Protein AF-A0A955PUC3-F1 (afdb_monomer_lite)

Radius of gyration: 19.19 Å; chains: 1; bounding box: 49×30×54 Å

Sequence (139 aa):
MLFLSLVAVPLMRQDSDPLTAQRGFISLARRFRTLVWSALFTLVVTGSVLLANVINFRSPLSSWPPIVFTKLILVFLLAVVSFSHDRIMAQKVRTLKSKAPSELSAGEKLLLRLSPLLGRLTLLLGLGVLLSAVIMVRS

Foldseek 3Di:
DCCLVVPLVVVLVPDPDVVVSVVVSVVVVVVVLVVVVVVLVCCVVVLVVVCVVQDDPVDDPVPHDVLNVQLVVLSVVLVVLSCCLVPVLVVLVVVVVPDDPVPADPVSVVSVVCSVVSVVVSVVSVVVNVVSVVVVVVD

pLDDT: mean 79.15, std 9.27, range [60.66, 93.88]

Secondary structure (DSSP, 8-state):
-HHIIIIIHHHHTS-S-HHHHHHHHHHHHHHHHHHHHHHHHHHHHHHHHHHHHH--TTS-GGGS-HHHHHHHHHHHHHHHHHHHIIIIIHHHHHHHTTS-GGG--HHHHHHHHHHHHHHHHHHHHHHHHHHHHHHHHH-

Structure (mmCIF, N/CA/C/O backbone):
data_AF-A0A955PUC3-F1
#
_entry.id   AF-A0A955PUC3-F1
#
loop_
_atom_site.group_PDB
_atom_site.id
_atom_site.type_symbol
_atom_site.label_atom_id
_atom_site.label_alt_id
_atom_site.label_comp_id
_atom_site.label_asym_id
_atom_site.label_entity_id
_atom_site.label_seq_id
_atom_site.pdbx_PDB_ins_code
_atom_site.Cartn_x
_atom_site.Cartn_y
_atom_site.Cartn_z
_atom_site.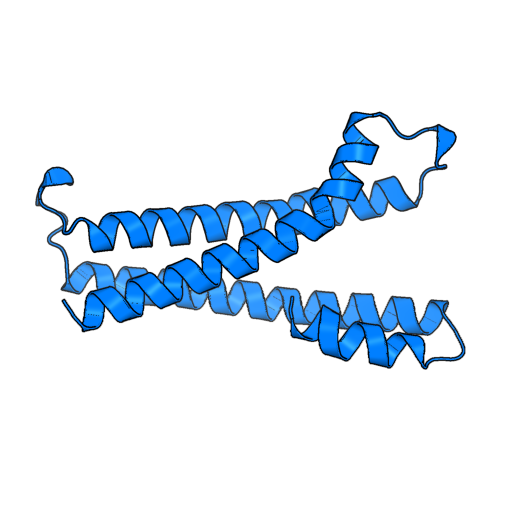occupancy
_atom_site.B_iso_or_equiv
_atom_site.auth_seq_id
_atom_site.auth_comp_id
_atom_site.auth_asym_id
_atom_site.auth_atom_id
_atom_site.pdbx_PDB_model_num
ATOM 1 N N . MET A 1 1 ? -8.468 -4.171 4.095 1.00 64.56 1 MET A N 1
ATOM 2 C CA . MET A 1 1 ? -9.354 -3.064 4.530 1.00 64.56 1 MET A CA 1
ATOM 3 C C . MET A 1 1 ? -10.804 -3.281 4.105 1.00 64.56 1 MET A C 1
ATOM 5 O O . MET A 1 1 ? -11.652 -3.297 4.986 1.00 64.56 1 MET A O 1
ATOM 9 N N . LEU A 1 2 ? -11.102 -3.534 2.820 1.00 67.88 2 LEU A N 1
ATOM 10 C CA . LEU A 1 2 ? -12.483 -3.779 2.358 1.00 67.88 2 LEU A CA 1
ATOM 11 C C . LEU A 1 2 ? -13.157 -4.969 3.047 1.00 67.88 2 LEU A C 1
ATOM 13 O O . LEU A 1 2 ? -14.234 -4.805 3.593 1.00 67.88 2 LEU A O 1
ATOM 17 N N . PHE A 1 3 ? -12.496 -6.127 3.113 1.00 72.88 3 PHE A N 1
ATOM 18 C CA . PHE A 1 3 ? -13.056 -7.312 3.771 1.00 72.88 3 PHE A CA 1
ATOM 19 C C . PHE A 1 3 ? -13.389 -7.075 5.255 1.00 72.88 3 PHE A C 1
ATOM 21 O O . PHE A 1 3 ? -14.494 -7.359 5.705 1.00 72.88 3 PHE A O 1
ATOM 28 N N . LEU A 1 4 ? -12.464 -6.478 6.016 1.00 69.50 4 LEU A N 1
ATOM 29 C CA . LEU A 1 4 ? -12.709 -6.158 7.426 1.00 69.50 4 LEU A CA 1
ATOM 30 C C . LEU A 1 4 ? -13.870 -5.164 7.593 1.00 69.50 4 LEU A C 1
ATOM 32 O O . LEU A 1 4 ? -14.676 -5.324 8.499 1.00 69.50 4 LEU A O 1
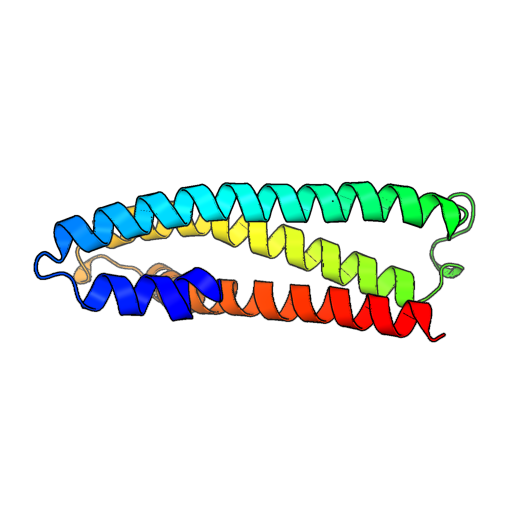ATOM 36 N N . SER A 1 5 ? -13.984 -4.164 6.715 1.00 69.38 5 SER A N 1
ATOM 37 C CA . SER A 1 5 ? -15.031 -3.140 6.813 1.00 69.38 5 SER A CA 1
ATOM 38 C C . SER A 1 5 ? -16.402 -3.603 6.315 1.00 69.38 5 SER A C 1
ATOM 40 O O . SER A 1 5 ? -17.406 -3.213 6.898 1.00 69.38 5 SER A O 1
ATOM 42 N N . LEU A 1 6 ? -16.452 -4.369 5.223 1.00 72.31 6 LEU A N 1
ATOM 43 C CA . LEU A 1 6 ? -17.690 -4.759 4.538 1.00 72.31 6 LEU A CA 1
ATOM 44 C C . LEU A 1 6 ? -18.226 -6.112 5.002 1.00 72.31 6 LEU A C 1
ATOM 46 O O . LEU A 1 6 ? -19.414 -6.357 4.865 1.00 72.31 6 LEU A O 1
ATOM 50 N N . VAL A 1 7 ? -17.366 -6.985 5.531 1.00 73.31 7 VAL A N 1
ATOM 51 C CA . VAL A 1 7 ? -17.750 -8.345 5.933 1.00 73.31 7 VAL A CA 1
ATOM 52 C C . VAL A 1 7 ? -17.566 -8.532 7.431 1.00 73.31 7 VAL A C 1
ATOM 54 O O . VAL A 1 7 ? -18.518 -8.884 8.118 1.00 73.31 7 VAL A O 1
ATOM 57 N N . ALA A 1 8 ? -16.380 -8.236 7.974 1.00 70.00 8 ALA A N 1
ATOM 58 C CA . ALA A 1 8 ? -16.125 -8.505 9.390 1.00 70.00 8 ALA A CA 1
ATOM 59 C C . ALA A 1 8 ? -16.920 -7.580 10.328 1.00 70.00 8 ALA A C 1
ATOM 61 O O . ALA A 1 8 ? -17.490 -8.055 11.300 1.00 70.00 8 ALA A O 1
ATOM 62 N N . VAL A 1 9 ? -17.003 -6.274 10.049 1.00 72.06 9 VAL A N 1
ATOM 63 C CA . VAL A 1 9 ? -17.762 -5.342 10.908 1.00 72.06 9 VAL A CA 1
ATOM 64 C C . VAL A 1 9 ? -19.265 -5.673 10.960 1.00 72.06 9 VAL A C 1
ATOM 66 O O . VAL A 1 9 ? -19.794 -5.720 12.070 1.00 72.06 9 VAL A O 1
ATOM 69 N N 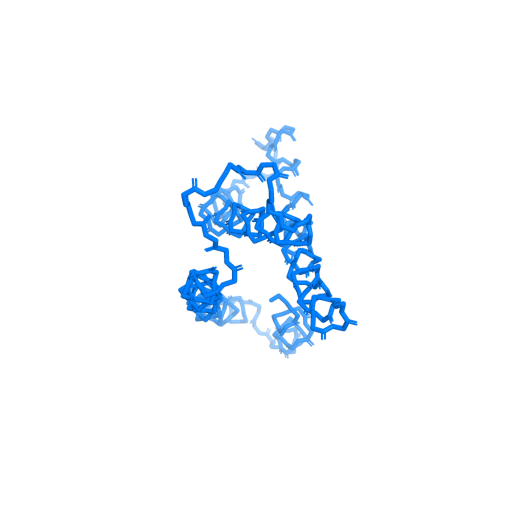. PRO A 1 10 ? -19.972 -5.920 9.836 1.00 74.31 10 PRO A N 1
ATOM 70 C CA . PRO A 1 10 ? -21.384 -6.304 9.886 1.00 74.31 10 PRO A CA 1
ATOM 71 C C . PRO A 1 10 ? -21.615 -7.652 10.566 1.00 74.31 10 PRO A C 1
ATOM 73 O O . PRO A 1 10 ? -22.510 -7.751 11.399 1.00 74.31 10 PRO A O 1
ATOM 76 N N . LEU A 1 11 ? -20.782 -8.654 10.267 1.00 73.62 11 LEU A N 1
ATOM 77 C CA . LEU A 1 11 ? -20.889 -9.990 10.858 1.00 73.62 11 LEU A CA 1
ATOM 78 C C . LEU A 1 11 ? -20.747 -9.939 12.385 1.00 73.62 11 LEU A C 1
ATOM 80 O O . LEU A 1 11 ? -21.487 -10.590 13.106 1.00 73.62 11 LEU A O 1
ATOM 84 N N . MET A 1 12 ? -19.840 -9.103 12.892 1.00 69.94 12 MET A N 1
ATOM 85 C CA . MET A 1 12 ? -19.585 -8.989 14.331 1.00 69.94 12 MET A CA 1
ATOM 86 C C . MET A 1 12 ? -20.552 -8.058 15.066 1.00 69.94 12 MET A C 1
ATOM 88 O O . MET A 1 12 ? -20.582 -8.057 16.290 1.00 69.94 12 MET A O 1
ATOM 92 N N . ARG A 1 13 ? -21.362 -7.280 14.340 1.00 71.06 13 ARG A N 1
ATOM 93 C CA . ARG A 1 13 ? -22.492 -6.536 14.919 1.00 71.06 13 ARG A CA 1
ATOM 94 C C . ARG A 1 13 ? -23.705 -7.422 15.209 1.00 71.06 13 ARG A C 1
ATOM 96 O O . ARG A 1 13 ? -24.602 -6.963 15.903 1.00 71.06 13 ARG A O 1
ATOM 103 N N . GLN A 1 14 ? -23.744 -8.637 14.662 1.00 74.50 14 GLN A N 1
ATOM 104 C CA . GLN A 1 14 ? -24.830 -9.597 14.882 1.00 74.50 14 GLN A CA 1
ATOM 105 C C . GLN A 1 14 ? -24.630 -10.442 16.150 1.00 74.50 14 GLN A C 1
ATOM 107 O O . GLN A 1 14 ? -25.562 -11.117 16.572 1.00 74.50 14 GLN A O 1
ATOM 112 N N . ASP A 1 15 ? -23.441 -10.397 16.758 1.00 74.31 15 ASP A N 1
ATOM 113 C CA . ASP A 1 15 ? -23.131 -11.134 17.983 1.00 74.31 15 ASP A CA 1
ATOM 114 C C . ASP A 1 15 ? -23.743 -10.456 19.218 1.00 74.31 15 ASP A C 1
ATOM 116 O O . ASP A 1 15 ? -23.602 -9.247 19.419 1.00 74.31 15 ASP A O 1
ATOM 120 N N . SER A 1 16 ? -24.378 -11.254 20.079 1.00 69.12 16 SER A N 1
ATOM 121 C CA . SER A 1 16 ? -25.051 -10.781 21.298 1.00 69.12 16 SER A CA 1
ATOM 122 C C . SER A 1 16 ? -24.079 -10.324 22.394 1.00 69.12 16 SER A C 1
ATOM 124 O O . SER A 1 16 ? -24.467 -9.557 23.273 1.00 69.12 16 SER A O 1
ATOM 126 N N . ASP A 1 17 ? -22.819 -10.780 22.348 1.00 79.50 17 ASP A N 1
ATOM 127 C CA . ASP A 1 17 ? -21.758 -10.381 23.278 1.00 79.50 17 ASP A CA 1
ATOM 128 C C . ASP A 1 17 ? -20.684 -9.514 22.578 1.00 79.50 17 ASP A C 1
ATOM 130 O O . ASP A 1 17 ? -19.839 -10.029 21.828 1.00 79.50 17 ASP A O 1
ATOM 134 N N . PRO A 1 18 ? -20.645 -8.198 22.860 1.00 73.06 18 PRO A N 1
ATOM 135 C CA . PRO A 1 18 ? -19.713 -7.272 22.225 1.00 73.06 18 PRO A CA 1
ATOM 136 C C . PRO A 1 18 ? -18.239 -7.546 22.569 1.00 73.06 18 PRO A C 1
ATOM 138 O O . PRO A 1 18 ? -17.354 -7.191 21.783 1.00 73.06 18 PRO A O 1
ATOM 141 N N . LEU A 1 19 ? -17.938 -8.184 23.708 1.00 74.75 19 LEU A N 1
ATOM 142 C CA . LEU A 1 19 ? -16.558 -8.496 24.097 1.00 74.75 19 LEU A CA 1
ATOM 143 C C . LEU A 1 19 ? -15.995 -9.668 23.287 1.00 74.75 19 LEU A C 1
ATOM 145 O O . LEU A 1 19 ? -14.834 -9.637 22.860 1.00 74.75 19 LEU A O 1
ATOM 149 N N . THR A 1 20 ? -16.817 -10.684 23.035 1.00 76.50 20 THR A N 1
ATOM 150 C CA . THR A 1 20 ? -16.443 -11.842 22.215 1.00 76.50 20 THR A CA 1
ATOM 151 C C . THR A 1 20 ? -16.278 -11.443 20.747 1.00 76.50 20 THR A C 1
ATOM 153 O O . THR A 1 20 ? -15.241 -11.744 20.139 1.00 76.50 20 THR A O 1
ATOM 156 N N . ALA A 1 21 ? -17.200 -10.626 20.227 1.00 73.38 21 ALA A N 1
ATOM 157 C CA . ALA A 1 21 ? -17.099 -10.016 18.903 1.00 73.38 21 ALA A CA 1
ATOM 158 C C . ALA A 1 21 ? -15.798 -9.205 18.734 1.00 73.38 21 ALA A C 1
ATOM 160 O O . ALA A 1 21 ? -15.058 -9.355 17.759 1.00 73.38 21 ALA A O 1
ATOM 161 N N . GLN A 1 22 ? -15.427 -8.391 19.725 1.00 73.50 22 GLN A N 1
ATOM 162 C CA . GLN A 1 22 ? -14.190 -7.612 19.666 1.00 73.50 22 GLN A CA 1
ATOM 163 C C . GLN A 1 22 ? -12.930 -8.494 19.606 1.00 73.50 22 GLN A C 1
ATOM 165 O O . GLN A 1 22 ? -12.000 -8.209 18.841 1.00 73.50 22 GLN A O 1
ATOM 170 N N . ARG A 1 23 ? -12.873 -9.576 20.392 1.00 77.94 23 ARG A N 1
ATOM 171 C CA . ARG A 1 23 ? -11.722 -10.498 20.403 1.00 77.94 23 ARG A CA 1
ATOM 172 C C . ARG A 1 23 ? -11.562 -11.214 19.064 1.00 77.94 23 ARG A C 1
ATOM 174 O O . ARG A 1 23 ? -10.437 -11.304 18.556 1.00 77.94 23 ARG A O 1
ATOM 181 N N . GLY A 1 24 ? -12.664 -11.672 18.470 1.00 76.75 24 GLY A N 1
ATOM 182 C CA . GLY A 1 24 ? -12.638 -12.294 17.148 1.00 76.75 24 GLY A CA 1
ATOM 183 C C . GLY A 1 24 ? -12.204 -11.309 16.056 1.00 76.75 24 GLY A C 1
ATOM 184 O O . GLY A 1 24 ? -11.352 -11.659 15.237 1.00 76.75 24 GLY A O 1
ATOM 185 N N . PHE A 1 25 ? -12.651 -10.046 16.116 1.00 78.12 25 PHE A N 1
ATOM 186 C CA . PHE A 1 25 ? -12.220 -9.001 15.180 1.00 78.12 25 PHE A CA 1
ATOM 187 C C . PHE A 1 25 ? -10.704 -8.798 15.224 1.00 78.12 25 PHE A C 1
ATOM 189 O O . PHE A 1 25 ? -10.040 -8.766 14.190 1.00 78.12 25 PHE A O 1
ATOM 196 N N . ILE A 1 26 ? -10.132 -8.702 16.429 1.00 76.12 26 ILE A N 1
ATOM 197 C CA . ILE A 1 26 ? -8.688 -8.509 16.622 1.00 76.12 26 ILE A CA 1
ATOM 198 C C . ILE A 1 26 ? -7.897 -9.721 16.112 1.00 76.12 26 ILE A C 1
ATOM 200 O O . ILE A 1 26 ? -6.821 -9.561 15.530 1.00 76.12 26 ILE A O 1
ATOM 204 N N . SER A 1 27 ? -8.401 -10.938 16.328 1.00 80.81 27 SER A N 1
ATOM 205 C CA . SER A 1 27 ? -7.784 -12.160 15.799 1.00 80.81 27 SER A CA 1
ATOM 206 C C . SER A 1 27 ? -7.763 -12.160 14.268 1.00 80.81 27 SER A C 1
ATOM 208 O O . SER A 1 27 ? -6.707 -12.334 13.654 1.00 80.81 27 SER A O 1
ATOM 210 N N . LEU A 1 28 ? -8.908 -11.867 13.648 1.00 81.44 28 LEU A N 1
ATOM 211 C CA . LEU A 1 28 ? -9.052 -11.805 12.198 1.00 81.44 28 LEU A CA 1
ATOM 212 C C . LEU A 1 28 ? -8.186 -10.696 11.588 1.00 81.44 28 LEU A C 1
ATOM 214 O O . LEU A 1 28 ? -7.465 -10.936 10.620 1.00 81.44 28 LEU A O 1
ATOM 218 N N . ALA A 1 29 ? -8.184 -9.506 12.192 1.00 79.06 29 ALA A N 1
ATOM 219 C CA . ALA A 1 29 ? -7.363 -8.380 11.761 1.00 79.06 29 ALA A CA 1
ATOM 220 C C . ALA A 1 29 ? -5.860 -8.698 11.817 1.00 79.06 29 ALA A C 1
ATOM 222 O O . ALA A 1 29 ? -5.121 -8.314 10.910 1.00 79.06 29 ALA A O 1
ATOM 223 N N . ARG A 1 30 ? -5.398 -9.452 12.828 1.00 80.44 30 ARG A N 1
ATOM 224 C CA . ARG A 1 30 ? -3.999 -9.913 12.908 1.00 80.44 30 ARG A CA 1
ATOM 225 C C . ARG A 1 30 ? -3.632 -10.877 11.781 1.00 80.44 30 ARG A C 1
ATOM 227 O O . ARG A 1 30 ? -2.562 -10.729 11.205 1.00 80.44 30 ARG A O 1
ATOM 234 N N . ARG A 1 31 ? -4.508 -11.823 11.429 1.00 84.00 31 ARG A N 1
ATOM 235 C CA . ARG A 1 31 ? -4.273 -12.730 10.286 1.00 84.00 31 ARG A CA 1
ATOM 236 C C . ARG A 1 31 ? -4.249 -11.968 8.963 1.00 84.00 31 ARG A C 1
ATOM 238 O O . ARG A 1 31 ? -3.370 -12.184 8.134 1.00 84.00 31 ARG A O 1
ATOM 245 N N . PHE A 1 32 ? -5.179 -11.029 8.798 1.00 81.19 32 PHE A N 1
ATOM 246 C CA . PHE A 1 32 ? -5.249 -10.190 7.605 1.00 81.19 32 PHE A CA 1
ATOM 247 C C . PHE A 1 32 ? -4.004 -9.312 7.448 1.00 81.19 32 PHE A C 1
ATOM 249 O O . PHE A 1 32 ? -3.545 -9.093 6.332 1.00 81.19 32 PHE A O 1
ATOM 256 N N . ARG A 1 33 ? -3.416 -8.853 8.560 1.00 82.44 33 ARG A N 1
ATOM 257 C CA . ARG A 1 33 ? -2.135 -8.144 8.549 1.00 82.44 33 ARG A CA 1
ATOM 258 C C . ARG A 1 33 ? -1.034 -8.994 7.918 1.00 82.44 33 ARG A C 1
ATOM 260 O O . ARG A 1 33 ? -0.356 -8.498 7.028 1.00 82.44 33 ARG A O 1
ATOM 267 N N . THR A 1 34 ? -0.885 -10.260 8.311 1.00 84.38 34 THR A N 1
ATOM 268 C CA . THR A 1 34 ? 0.108 -11.155 7.690 1.00 84.38 34 THR A CA 1
ATOM 269 C C . THR A 1 34 ? -0.095 -11.250 6.179 1.00 84.38 34 THR A C 1
ATOM 271 O O . THR A 1 34 ? 0.862 -11.069 5.438 1.00 84.38 34 THR A O 1
ATOM 274 N N . LEU A 1 35 ? -1.339 -11.421 5.714 1.00 86.38 35 LEU A N 1
ATOM 275 C CA . LEU A 1 35 ? -1.654 -11.468 4.280 1.00 86.38 35 LEU A CA 1
ATOM 276 C C . LEU A 1 35 ? -1.271 -10.180 3.540 1.00 86.38 35 LEU A C 1
ATOM 278 O O . LEU A 1 35 ? -0.716 -10.244 2.447 1.00 86.38 35 LEU A O 1
ATOM 282 N N . VAL A 1 36 ? -1.540 -9.012 4.131 1.00 83.81 36 VAL A N 1
ATOM 283 C CA . VAL A 1 36 ? -1.170 -7.715 3.541 1.00 83.81 36 VAL A CA 1
ATOM 284 C C . VAL A 1 36 ? 0.347 -7.585 3.419 1.00 83.81 36 VAL A C 1
ATOM 286 O O . VAL A 1 36 ? 0.836 -7.171 2.372 1.00 83.81 36 VAL A O 1
ATOM 289 N N . TRP A 1 37 ? 1.094 -7.976 4.453 1.00 87.69 37 TRP A N 1
ATOM 290 C CA . TRP A 1 37 ? 2.558 -7.957 4.419 1.00 87.69 37 TRP A CA 1
ATOM 291 C C . TRP A 1 37 ? 3.125 -8.940 3.400 1.00 87.69 37 TRP A C 1
ATOM 293 O O . TRP A 1 37 ? 4.041 -8.576 2.668 1.00 87.69 37 TRP A O 1
ATOM 303 N N . SER A 1 38 ? 2.552 -10.140 3.293 1.00 90.50 38 SER A N 1
ATOM 304 C CA . SER A 1 38 ? 2.919 -11.103 2.254 1.00 90.50 38 SER A CA 1
ATOM 305 C C . SER A 1 38 ? 2.660 -10.541 0.856 1.00 90.50 38 SER A C 1
ATOM 307 O O . SER A 1 38 ? 3.550 -10.587 0.019 1.00 90.50 38 SER A O 1
ATOM 309 N N . ALA A 1 39 ? 1.494 -9.936 0.612 1.00 89.62 39 ALA A N 1
ATOM 310 C CA . ALA A 1 39 ? 1.173 -9.330 -0.679 1.00 89.62 39 ALA A CA 1
ATOM 311 C C . ALA A 1 39 ? 2.103 -8.154 -1.020 1.00 89.62 39 ALA A C 1
ATOM 313 O O . ALA A 1 39 ? 2.563 -8.041 -2.155 1.00 89.62 39 ALA A O 1
ATOM 314 N N . LEU A 1 40 ? 2.416 -7.298 -0.041 1.00 89.38 40 LEU A N 1
ATOM 315 C CA . LEU A 1 40 ? 3.359 -6.194 -0.218 1.00 89.38 40 LEU A CA 1
ATOM 316 C C . LEU A 1 40 ? 4.772 -6.713 -0.513 1.00 89.38 40 LEU A C 1
ATOM 318 O O . LEU A 1 40 ? 5.438 -6.203 -1.409 1.00 89.38 40 LEU A O 1
ATOM 322 N N . PHE A 1 41 ? 5.210 -7.755 0.195 1.00 93.06 41 PHE A N 1
ATOM 323 C CA . PHE A 1 41 ? 6.486 -8.415 -0.062 1.00 93.06 41 PHE A CA 1
ATOM 324 C C . PHE A 1 41 ? 6.533 -9.001 -1.475 1.00 93.06 41 PHE A C 1
ATOM 326 O O . PHE A 1 41 ? 7.465 -8.717 -2.223 1.00 93.06 41 PHE A O 1
ATOM 333 N N . THR A 1 42 ? 5.497 -9.739 -1.886 1.00 93.81 42 THR A N 1
ATOM 334 C CA . THR A 1 42 ? 5.380 -10.266 -3.249 1.00 93.81 42 THR A CA 1
ATOM 335 C C . THR A 1 42 ? 5.428 -9.144 -4.280 1.00 93.81 42 THR A C 1
ATOM 337 O O . THR A 1 42 ? 6.169 -9.264 -5.251 1.00 93.81 42 THR A O 1
ATOM 340 N N . LEU A 1 43 ? 4.707 -8.038 -4.071 1.00 90.19 43 LEU A N 1
ATOM 341 C CA . LEU A 1 43 ? 4.723 -6.879 -4.968 1.00 90.19 43 LEU A CA 1
ATOM 342 C C . LEU A 1 43 ? 6.130 -6.283 -5.114 1.00 90.19 43 LEU A C 1
ATOM 344 O O . LEU A 1 43 ? 6.545 -5.972 -6.227 1.00 90.19 43 LEU A O 1
ATOM 348 N N . VAL A 1 44 ? 6.872 -6.139 -4.014 1.00 91.06 44 VAL A N 1
ATOM 349 C CA . VAL A 1 44 ? 8.234 -5.584 -4.027 1.00 91.06 44 VAL A CA 1
ATOM 350 C C . VAL A 1 44 ? 9.219 -6.536 -4.702 1.00 91.06 44 VAL A C 1
ATOM 352 O O . VAL A 1 44 ? 10.021 -6.092 -5.522 1.00 91.06 44 VAL A O 1
ATOM 355 N N . VAL A 1 45 ? 9.148 -7.836 -4.405 1.00 93.88 45 VAL A N 1
ATOM 356 C CA . VAL A 1 45 ? 10.044 -8.844 -4.991 1.00 93.88 45 VAL A CA 1
ATOM 357 C C . VAL A 1 45 ? 9.780 -8.987 -6.485 1.00 93.88 45 VAL A C 1
ATOM 359 O O . VAL A 1 45 ? 10.688 -8.807 -7.292 1.00 93.88 45 VAL A O 1
ATOM 362 N N . THR A 1 46 ? 8.528 -9.247 -6.867 1.00 92.56 46 THR A N 1
ATOM 363 C CA . THR A 1 46 ? 8.152 -9.385 -8.282 1.00 92.56 46 THR A CA 1
ATOM 364 C C . THR A 1 46 ? 8.403 -8.088 -9.042 1.00 92.56 46 THR A C 1
ATOM 366 O O . THR A 1 46 ? 8.985 -8.118 -10.121 1.00 92.56 46 THR A O 1
ATOM 369 N N . GLY A 1 47 ? 8.061 -6.939 -8.452 1.00 88.81 47 GLY A N 1
ATOM 370 C CA . GLY A 1 47 ? 8.338 -5.624 -9.015 1.00 88.81 47 GLY A CA 1
ATOM 371 C C . GLY A 1 47 ? 9.823 -5.407 -9.287 1.00 88.81 47 GLY A C 1
ATOM 372 O O . GLY A 1 47 ? 10.163 -5.007 -10.391 1.00 88.81 47 GLY A O 1
ATOM 373 N N . SER A 1 48 ? 10.699 -5.726 -8.329 1.00 89.25 48 SER A N 1
ATOM 374 C CA . SER A 1 48 ? 12.157 -5.592 -8.480 1.00 89.25 48 SER A CA 1
ATOM 375 C C . SER A 1 48 ? 12.722 -6.499 -9.575 1.00 89.25 48 SER A C 1
ATOM 377 O O . SER A 1 48 ? 13.531 -6.047 -10.383 1.00 89.25 48 SER A O 1
ATOM 379 N N . VAL A 1 49 ? 12.267 -7.756 -9.640 1.00 90.25 49 VAL A N 1
ATOM 380 C CA . VAL A 1 49 ? 12.688 -8.709 -10.682 1.00 90.25 49 VAL A CA 1
ATOM 381 C C . VAL A 1 49 ? 12.261 -8.223 -12.067 1.00 90.25 49 VAL A C 1
ATOM 383 O O . VAL A 1 49 ? 13.066 -8.227 -12.993 1.00 90.25 49 VAL A O 1
ATOM 386 N N . LEU A 1 50 ? 11.017 -7.754 -12.216 1.00 88.62 50 LEU A N 1
ATOM 387 C CA . LEU A 1 50 ? 10.537 -7.212 -13.489 1.00 88.62 50 LEU A CA 1
ATOM 388 C C . LEU A 1 50 ? 11.237 -5.898 -13.856 1.00 88.62 50 LEU A C 1
ATOM 390 O O . LEU A 1 50 ? 11.499 -5.663 -15.032 1.00 88.62 50 LEU A O 1
ATOM 394 N N . LEU A 1 51 ? 11.560 -5.055 -12.872 1.00 88.38 51 LEU A N 1
ATOM 395 C CA . LEU A 1 51 ? 12.251 -3.785 -13.091 1.00 88.38 51 LEU A CA 1
ATOM 396 C C . LEU A 1 51 ? 13.595 -3.997 -13.788 1.00 88.38 51 LEU A C 1
ATOM 398 O O . LEU A 1 51 ? 13.905 -3.296 -14.746 1.00 88.38 51 LEU A O 1
ATOM 402 N N . ALA A 1 52 ? 14.348 -5.011 -13.357 1.00 86.31 52 ALA A N 1
ATOM 403 C CA . ALA A 1 52 ? 15.644 -5.348 -13.935 1.00 86.31 52 ALA A CA 1
ATOM 404 C C . ALA A 1 52 ? 15.581 -5.739 -15.421 1.00 86.31 52 ALA A C 1
ATOM 406 O O . ALA A 1 52 ? 16.582 -5.616 -16.120 1.00 86.31 52 ALA A O 1
ATOM 407 N N . ASN A 1 53 ? 14.411 -6.165 -15.908 1.00 85.56 53 ASN A N 1
ATOM 408 C CA . ASN A 1 53 ? 14.199 -6.504 -17.315 1.00 85.56 53 ASN A CA 1
ATOM 409 C C . ASN A 1 53 ? 13.749 -5.307 -18.165 1.00 85.56 53 ASN A C 1
ATOM 411 O O . ASN A 1 53 ? 13.828 -5.367 -19.387 1.00 85.56 53 ASN A O 1
ATOM 415 N N . VAL A 1 54 ? 13.248 -4.237 -17.540 1.00 82.75 54 VAL A N 1
ATOM 416 C CA . VAL A 1 54 ? 12.688 -3.065 -18.239 1.00 82.75 54 VAL A CA 1
ATOM 417 C C . VAL A 1 54 ? 13.680 -1.907 -18.283 1.00 82.75 54 VAL A C 1
ATOM 419 O O . VAL A 1 54 ? 13.670 -1.134 -19.238 1.00 82.75 54 VAL A O 1
ATOM 422 N N . ILE A 1 55 ? 14.533 -1.764 -17.264 1.00 87.06 55 ILE A N 1
ATOM 423 C CA . ILE A 1 55 ? 15.461 -0.638 -17.164 1.00 87.06 55 ILE A CA 1
ATOM 424 C C . ILE A 1 55 ? 16.908 -1.089 -17.066 1.00 87.06 55 ILE A C 1
ATOM 426 O O . ILE A 1 55 ? 17.252 -2.019 -16.342 1.00 87.06 55 ILE A O 1
ATOM 430 N N . ASN A 1 56 ? 17.782 -0.342 -17.735 1.00 86.25 56 ASN A N 1
ATOM 431 C CA . ASN A 1 56 ? 19.214 -0.466 -17.549 1.00 86.25 56 ASN A CA 1
ATOM 432 C C . ASN A 1 56 ? 19.654 0.388 -16.351 1.00 86.25 56 ASN A C 1
ATOM 434 O O . ASN A 1 56 ? 19.667 1.616 -16.420 1.00 86.25 56 ASN A O 1
ATOM 438 N N . PHE A 1 57 ? 20.058 -0.261 -15.258 1.00 84.56 57 PHE A N 1
ATOM 439 C CA . PHE A 1 57 ? 20.533 0.420 -14.047 1.00 84.56 57 PHE A CA 1
ATOM 440 C C . PHE A 1 57 ? 21.815 1.240 -14.243 1.00 84.56 57 PHE A C 1
ATOM 442 O O . PHE A 1 57 ? 22.153 2.046 -13.381 1.00 84.56 57 PHE A O 1
ATOM 449 N N . ARG A 1 58 ? 22.542 1.047 -15.352 1.00 87.50 58 ARG A N 1
ATOM 450 C CA . ARG A 1 58 ? 23.716 1.866 -15.694 1.00 87.50 58 ARG A CA 1
ATOM 451 C C . ARG A 1 58 ? 23.331 3.205 -16.321 1.00 87.50 58 ARG A C 1
ATOM 453 O O . ARG A 1 58 ? 24.158 4.110 -16.366 1.00 87.50 58 ARG A O 1
ATOM 460 N N . SER A 1 59 ? 22.104 3.325 -16.820 1.00 85.19 59 SER A N 1
ATOM 461 C CA . SER A 1 59 ? 21.601 4.550 -17.428 1.00 85.19 59 SER A CA 1
ATOM 462 C C . SER A 1 59 ? 21.133 5.533 -16.347 1.00 85.19 59 SER A C 1
ATOM 464 O O . SER A 1 59 ? 20.569 5.108 -15.335 1.00 85.19 59 SER A O 1
ATOM 466 N N . PRO A 1 60 ? 21.334 6.848 -16.542 1.00 87.00 60 PRO A N 1
ATOM 467 C CA . PRO A 1 60 ? 20.934 7.855 -15.565 1.00 87.00 60 PRO A CA 1
ATOM 468 C C . PRO A 1 60 ? 19.418 7.839 -15.343 1.00 87.00 60 PRO A C 1
ATOM 470 O O . PRO A 1 60 ? 18.652 7.574 -16.269 1.00 87.00 60 PRO A O 1
ATOM 473 N N . LEU A 1 61 ? 18.977 8.188 -14.131 1.00 83.06 61 LEU A N 1
ATOM 474 C CA . LEU A 1 61 ? 17.559 8.171 -13.741 1.00 83.06 61 LEU A CA 1
ATOM 475 C C . LEU A 1 61 ? 16.654 8.995 -14.677 1.00 83.06 61 LEU A C 1
ATOM 477 O O . LEU A 1 61 ? 15.491 8.656 -14.862 1.00 83.06 61 LEU A O 1
ATOM 481 N N . SER A 1 62 ? 17.189 10.054 -15.293 1.00 84.75 62 SER A N 1
ATOM 482 C CA . SER A 1 62 ? 16.479 10.904 -16.259 1.00 84.75 62 SER A CA 1
ATOM 483 C C . SER A 1 62 ? 16.098 10.191 -17.560 1.00 84.75 62 SER A C 1
ATOM 485 O O . SER A 1 62 ? 15.207 10.654 -18.262 1.00 84.75 62 SER A O 1
ATOM 487 N N . SER A 1 63 ? 16.761 9.079 -17.886 1.00 85.69 63 SER A N 1
ATOM 488 C CA . SER A 1 63 ? 16.472 8.269 -19.078 1.00 85.69 63 SER A CA 1
ATOM 489 C C . SER A 1 63 ? 15.381 7.222 -18.851 1.00 85.69 63 SER A C 1
ATOM 491 O O . SER A 1 63 ? 14.976 6.532 -19.785 1.00 85.69 63 SER A O 1
ATOM 493 N N . TRP A 1 64 ? 14.918 7.064 -17.609 1.00 87.56 64 TRP A N 1
ATOM 494 C CA . TRP A 1 64 ? 13.932 6.050 -17.271 1.00 87.56 64 TRP A CA 1
ATOM 495 C C . TRP A 1 64 ? 12.536 6.486 -17.731 1.00 87.56 64 TRP A C 1
ATOM 497 O O . TRP A 1 64 ? 12.204 7.670 -17.640 1.00 87.56 64 TRP A O 1
ATOM 507 N N . PRO A 1 65 ? 11.676 5.548 -18.171 1.00 87.38 65 PRO A N 1
ATOM 508 C CA . PRO A 1 65 ? 10.310 5.884 -18.542 1.00 87.38 65 PRO A CA 1
ATOM 509 C C . PRO A 1 65 ? 9.574 6.559 -17.368 1.00 87.38 65 PRO A C 1
ATOM 511 O O . PRO A 1 65 ? 9.550 5.993 -16.268 1.00 87.38 65 PRO A O 1
ATOM 514 N N . PRO A 1 66 ? 8.916 7.717 -17.570 1.00 86.94 66 PRO A N 1
ATOM 515 C CA . PRO A 1 66 ? 8.234 8.441 -16.493 1.00 86.94 66 PRO A CA 1
ATOM 516 C C . PRO A 1 66 ? 7.217 7.580 -15.733 1.00 86.94 66 PRO A C 1
ATOM 518 O O . PRO A 1 66 ? 7.105 7.672 -14.512 1.00 86.94 66 PRO A O 1
ATOM 521 N N . ILE A 1 67 ? 6.531 6.672 -16.440 1.00 86.25 67 ILE A N 1
ATOM 522 C CA . ILE A 1 67 ? 5.547 5.750 -15.857 1.00 86.25 67 ILE A CA 1
ATOM 523 C C . ILE A 1 67 ? 6.165 4.799 -14.821 1.00 86.25 67 ILE A C 1
ATOM 525 O O . ILE A 1 67 ? 5.534 4.481 -13.810 1.00 86.25 67 ILE A O 1
ATOM 529 N N . VAL A 1 68 ? 7.420 4.384 -15.027 1.00 86.94 68 VAL A N 1
ATOM 530 C CA . VAL A 1 68 ? 8.157 3.533 -14.086 1.00 86.94 68 VAL A CA 1
ATOM 531 C C . VAL A 1 68 ? 8.460 4.317 -12.815 1.00 86.94 68 VAL A C 1
ATOM 533 O O . VAL A 1 68 ? 8.227 3.816 -11.715 1.00 86.94 68 VAL A O 1
ATOM 536 N N . PHE A 1 69 ? 8.890 5.572 -12.950 1.00 88.00 69 PHE A N 1
ATOM 537 C CA . PHE A 1 69 ? 9.156 6.448 -11.811 1.00 88.00 69 PHE A CA 1
ATOM 538 C C . PHE A 1 69 ? 7.891 6.711 -10.981 1.00 88.00 69 PHE A C 1
ATOM 540 O O . PHE A 1 69 ? 7.906 6.546 -9.759 1.00 88.00 69 PHE A O 1
ATOM 547 N N . THR A 1 70 ? 6.763 7.017 -11.634 1.00 88.81 70 THR A N 1
ATOM 548 C CA . THR A 1 70 ? 5.464 7.175 -10.960 1.00 88.81 70 THR A CA 1
ATOM 549 C C . THR A 1 70 ? 5.070 5.914 -10.193 1.00 88.81 70 THR A C 1
ATOM 551 O O . THR A 1 70 ? 4.672 5.998 -9.029 1.00 88.81 70 THR A O 1
ATOM 554 N N . LYS A 1 71 ? 5.223 4.732 -10.803 1.00 88.00 71 LYS A N 1
ATOM 555 C CA . LYS A 1 71 ? 4.913 3.455 -10.150 1.00 88.00 71 LYS A CA 1
ATOM 556 C C . LYS A 1 71 ? 5.800 3.211 -8.926 1.00 88.00 71 LYS A C 1
ATOM 558 O O . LYS A 1 71 ? 5.286 2.791 -7.892 1.00 88.00 71 LYS A O 1
ATOM 563 N N . LEU A 1 72 ? 7.099 3.507 -9.009 1.00 90.50 72 LEU A N 1
ATOM 564 C CA . LEU A 1 72 ? 8.028 3.371 -7.882 1.00 90.50 72 LEU A CA 1
ATOM 565 C C . LEU A 1 72 ? 7.665 4.305 -6.722 1.00 90.50 72 LEU A C 1
ATOM 567 O O . LEU A 1 72 ? 7.628 3.855 -5.578 1.00 90.50 72 LEU A O 1
ATOM 571 N N . ILE A 1 73 ? 7.317 5.565 -7.008 1.00 91.94 73 ILE A N 1
ATOM 572 C CA . ILE A 1 73 ? 6.835 6.510 -5.988 1.00 91.94 73 ILE A CA 1
ATOM 573 C C . ILE A 1 73 ? 5.563 5.984 -5.320 1.00 91.94 73 ILE A C 1
ATOM 575 O O . ILE A 1 73 ? 5.463 5.998 -4.094 1.00 91.94 73 ILE A O 1
ATOM 579 N N . LEU A 1 74 ? 4.599 5.491 -6.102 1.00 90.94 74 LEU A N 1
ATOM 580 C CA . LEU A 1 74 ? 3.346 4.955 -5.567 1.00 90.94 74 LEU A CA 1
ATOM 581 C C . LEU A 1 74 ? 3.578 3.737 -4.668 1.00 90.94 74 LEU A C 1
ATOM 583 O O . LEU A 1 74 ? 3.005 3.666 -3.582 1.00 90.94 74 LEU A O 1
ATOM 587 N N . VAL A 1 75 ? 4.438 2.802 -5.083 1.00 91.75 75 VAL A N 1
ATOM 588 C CA . VAL A 1 75 ? 4.799 1.624 -4.277 1.00 91.75 75 VAL A CA 1
ATOM 589 C C . VAL A 1 75 ? 5.538 2.040 -3.003 1.00 91.75 75 VAL A C 1
ATOM 591 O O . VAL A 1 75 ? 5.236 1.521 -1.928 1.00 91.75 75 VAL A O 1
ATOM 594 N N . PHE A 1 76 ? 6.457 3.004 -3.091 1.00 91.88 76 PHE A N 1
ATOM 595 C CA . PHE A 1 76 ? 7.170 3.533 -1.930 1.00 91.88 76 PHE A CA 1
ATOM 596 C C . PHE A 1 76 ? 6.213 4.185 -0.925 1.00 91.88 76 PHE A C 1
ATOM 598 O O . PHE A 1 76 ? 6.216 3.828 0.254 1.00 91.88 76 PHE A O 1
ATOM 605 N N . LEU A 1 77 ? 5.332 5.078 -1.388 1.00 91.25 77 LEU A N 1
ATOM 606 C CA . LEU A 1 77 ? 4.301 5.697 -0.553 1.00 91.25 77 LEU A CA 1
ATOM 607 C C . LEU A 1 77 ? 3.380 4.643 0.066 1.00 91.25 77 LEU A C 1
ATOM 609 O O . LEU A 1 77 ? 3.088 4.710 1.260 1.00 91.25 77 LEU A O 1
ATOM 613 N N . LEU A 1 78 ? 2.961 3.637 -0.708 1.00 88.69 78 LEU A N 1
ATOM 614 C CA . LEU A 1 78 ? 2.135 2.538 -0.212 1.00 88.69 78 LEU A CA 1
ATOM 615 C C . LEU A 1 78 ? 2.832 1.789 0.928 1.00 88.69 78 LEU A C 1
ATOM 617 O O . LEU A 1 78 ? 2.199 1.524 1.952 1.00 88.69 78 LEU A O 1
ATOM 621 N N . ALA A 1 79 ? 4.122 1.481 0.778 1.00 87.75 79 ALA A N 1
ATOM 622 C CA . ALA A 1 79 ? 4.909 0.798 1.797 1.00 87.75 79 ALA A CA 1
ATOM 623 C C . ALA A 1 79 ? 5.074 1.652 3.065 1.00 87.75 79 ALA A C 1
ATOM 625 O O . ALA A 1 79 ? 4.813 1.162 4.165 1.00 87.75 79 ALA A O 1
ATOM 626 N N . VAL A 1 80 ? 5.426 2.936 2.924 1.00 88.56 80 VAL A N 1
ATOM 627 C CA . VAL A 1 80 ? 5.589 3.871 4.053 1.00 88.56 80 VAL A CA 1
ATOM 628 C C . VAL A 1 80 ? 4.285 4.038 4.827 1.00 88.56 80 VAL A C 1
ATOM 630 O O . VAL A 1 80 ? 4.277 3.949 6.059 1.00 88.56 80 VAL A O 1
ATOM 633 N N . VAL A 1 81 ? 3.170 4.244 4.126 1.00 86.25 81 VAL A N 1
ATOM 634 C CA . VAL A 1 81 ? 1.856 4.416 4.755 1.00 86.25 81 VAL A CA 1
ATOM 635 C C . VAL A 1 81 ? 1.411 3.116 5.423 1.00 86.25 81 VAL A C 1
ATOM 637 O O . VAL A 1 81 ? 0.965 3.154 6.570 1.00 86.25 81 VAL A O 1
ATOM 640 N N . SER A 1 82 ? 1.575 1.966 4.758 1.00 84.12 82 SER A N 1
ATOM 641 C CA . SER A 1 82 ? 1.212 0.656 5.321 1.00 84.12 82 SER A CA 1
ATOM 642 C C . SER A 1 82 ? 2.020 0.343 6.580 1.00 84.12 82 SER A C 1
ATOM 644 O O . SER A 1 82 ? 1.457 -0.050 7.601 1.00 84.12 82 SER A O 1
ATOM 646 N N . PHE A 1 83 ? 3.330 0.594 6.555 1.00 84.56 83 PHE A N 1
ATOM 647 C CA . PHE A 1 83 ? 4.197 0.401 7.714 1.00 84.56 83 PHE A CA 1
ATOM 648 C C . PHE A 1 83 ? 3.844 1.346 8.867 1.00 84.56 83 PHE A C 1
ATOM 650 O O . PHE A 1 83 ? 3.725 0.908 10.014 1.00 84.56 83 PHE A O 1
ATOM 657 N N . SER A 1 84 ? 3.626 2.630 8.573 1.00 81.88 84 SER A N 1
ATOM 658 C CA . SER A 1 84 ? 3.258 3.633 9.579 1.00 81.88 84 SER A CA 1
ATOM 659 C C . SER A 1 84 ? 1.920 3.298 10.239 1.00 81.88 84 SER A C 1
ATOM 661 O O . SER A 1 84 ? 1.800 3.328 11.466 1.00 81.88 84 SER A O 1
ATOM 663 N N . HIS A 1 85 ? 0.929 2.898 9.442 1.00 77.12 85 HIS A N 1
ATOM 664 C CA . HIS A 1 85 ? -0.372 2.462 9.934 1.00 77.12 85 HIS A CA 1
ATOM 665 C C . HIS A 1 85 ? -0.253 1.243 10.868 1.00 77.12 85 HIS A C 1
ATOM 667 O O . HIS A 1 85 ? -0.770 1.247 11.989 1.00 77.12 85 HIS A O 1
ATOM 673 N N . ASP A 1 86 ? 0.479 0.214 10.444 1.00 74.31 86 ASP A N 1
ATO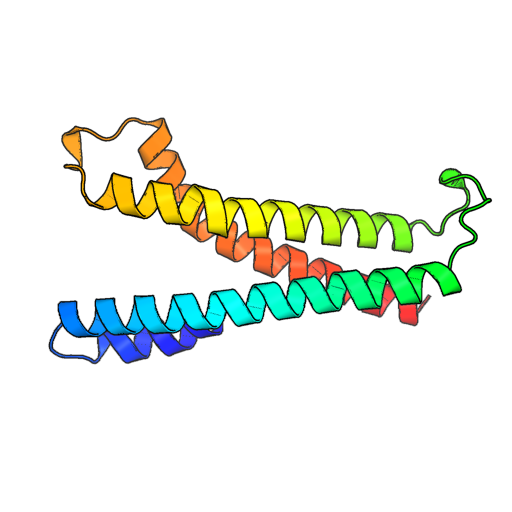M 674 C CA . ASP A 1 86 ? 0.531 -1.066 11.151 1.00 74.31 86 ASP A CA 1
ATOM 675 C C . ASP A 1 86 ? 1.439 -1.074 12.383 1.00 74.31 86 ASP A C 1
ATOM 677 O O . ASP A 1 86 ? 1.218 -1.860 13.314 1.00 74.31 86 ASP A O 1
ATOM 681 N N . ARG A 1 87 ? 2.492 -0.252 12.393 1.00 72.38 87 ARG A N 1
ATOM 682 C CA . ARG A 1 87 ? 3.483 -0.235 13.475 1.00 72.38 87 ARG A CA 1
ATOM 683 C C . ARG A 1 87 ? 3.211 0.879 14.481 1.00 72.38 87 ARG A C 1
ATOM 685 O O . ARG A 1 87 ? 3.203 0.613 15.679 1.00 72.38 87 ARG A O 1
ATOM 692 N N . ILE A 1 88 ? 2.930 2.093 14.009 1.00 66.69 88 ILE A N 1
ATOM 693 C CA . ILE A 1 88 ? 2.787 3.276 14.870 1.00 66.69 88 ILE A CA 1
ATOM 694 C C . ILE A 1 88 ? 1.344 3.404 15.367 1.00 66.69 88 ILE A C 1
ATOM 696 O O . ILE A 1 88 ? 1.108 3.537 16.570 1.00 66.69 88 ILE A O 1
ATOM 700 N N . MET A 1 89 ? 0.368 3.307 14.462 1.00 65.00 89 MET A N 1
ATOM 701 C CA . MET A 1 89 ? -1.044 3.498 14.813 1.00 65.00 89 MET A CA 1
ATOM 702 C C . MET A 1 89 ? -1.606 2.326 15.608 1.00 65.00 89 MET A C 1
ATOM 704 O O . MET A 1 89 ? -2.296 2.546 16.598 1.00 65.00 89 MET A O 1
ATOM 708 N N . ALA A 1 90 ? -1.269 1.086 15.250 1.00 65.00 90 ALA A N 1
ATOM 709 C CA . ALA A 1 90 ? -1.758 -0.080 15.987 1.00 65.00 90 ALA A CA 1
ATOM 710 C C . ALA A 1 90 ? -1.331 -0.076 17.469 1.00 65.00 90 ALA A C 1
ATOM 712 O O . ALA A 1 90 ? -2.122 -0.454 18.335 1.00 65.00 90 ALA A O 1
ATOM 713 N N . GLN A 1 91 ? -0.107 0.375 17.777 1.00 66.06 91 GLN A N 1
ATOM 714 C CA . GLN A 1 91 ? 0.359 0.495 19.161 1.00 66.06 91 GLN A CA 1
ATOM 715 C C . GLN A 1 91 ? -0.252 1.709 19.866 1.00 66.06 91 GLN A C 1
ATOM 717 O O . GLN A 1 91 ? -0.827 1.548 20.941 1.00 66.06 91 GLN A O 1
ATOM 722 N N . LYS A 1 92 ? -0.201 2.899 19.247 1.00 64.12 92 LYS A N 1
ATOM 723 C CA . LYS A 1 92 ? -0.722 4.133 19.858 1.00 64.12 92 LYS A CA 1
ATOM 724 C C . LYS A 1 92 ? -2.232 4.090 20.080 1.00 64.12 92 LYS A C 1
ATOM 726 O O . LYS A 1 92 ? -2.704 4.505 21.125 1.00 64.12 92 LYS A O 1
ATOM 731 N N . VAL A 1 93 ? -3.019 3.548 19.152 1.00 62.94 93 VAL A N 1
ATOM 732 C CA . VAL A 1 93 ? -4.480 3.448 19.334 1.00 62.94 93 VAL A CA 1
ATOM 733 C C . VAL A 1 93 ? -4.828 2.480 20.468 1.00 62.94 93 VAL A C 1
ATOM 735 O O . VAL A 1 93 ? -5.788 2.720 21.198 1.00 62.94 93 VAL A O 1
ATOM 738 N N . ARG A 1 94 ? -4.041 1.413 20.662 1.00 64.06 94 ARG A N 1
ATOM 739 C CA . ARG A 1 94 ? -4.242 0.469 21.769 1.00 64.06 94 ARG A CA 1
ATOM 740 C C . ARG A 1 94 ? -3.935 1.105 23.127 1.00 64.06 94 ARG A C 1
ATOM 742 O O . ARG A 1 94 ? -4.697 0.877 24.056 1.00 64.06 94 ARG A O 1
ATOM 749 N N . THR A 1 95 ? -2.874 1.907 23.229 1.00 64.50 95 THR A N 1
ATOM 750 C CA . THR A 1 95 ? -2.515 2.615 24.473 1.00 64.50 95 THR A CA 1
ATOM 751 C C . THR A 1 95 ? -3.409 3.822 24.758 1.00 64.50 95 THR A C 1
ATOM 753 O O . THR A 1 95 ? -3.657 4.141 25.915 1.00 64.50 95 THR A O 1
ATOM 756 N N . LEU A 1 96 ? -3.925 4.490 23.723 1.00 61.28 96 LEU A N 1
ATOM 757 C CA . LEU A 1 96 ? -4.815 5.645 23.876 1.00 61.28 96 LEU A CA 1
ATOM 758 C C . LEU A 1 96 ? -6.251 5.239 24.217 1.00 61.28 96 LEU A C 1
ATOM 760 O O . LEU A 1 96 ? -6.908 5.940 24.975 1.00 61.28 96 LEU A O 1
ATOM 764 N N . LYS A 1 97 ? -6.741 4.094 23.719 1.00 62.50 97 LYS A N 1
ATOM 765 C CA . LYS A 1 97 ? -8.073 3.577 24.085 1.00 62.50 97 LYS A CA 1
ATOM 766 C C . LYS A 1 97 ? -8.180 3.107 25.538 1.00 62.50 97 LYS A C 1
ATOM 768 O O . LYS A 1 97 ? -9.295 2.978 26.027 1.00 62.50 97 LYS A O 1
ATOM 773 N N . SER A 1 98 ? -7.059 2.834 26.208 1.00 63.88 98 SER A N 1
ATOM 774 C CA . SER A 1 98 ? -7.037 2.511 27.640 1.00 63.88 98 SER A CA 1
ATOM 775 C C . SER A 1 98 ? -6.965 3.744 28.547 1.00 63.88 98 SER A C 1
ATOM 777 O O . SER A 1 98 ? -7.071 3.588 29.757 1.00 63.88 98 SER A O 1
ATOM 779 N N . LYS A 1 99 ? -6.775 4.952 27.994 1.00 67.88 99 LYS A N 1
ATOM 780 C CA . LYS A 1 99 ? -6.783 6.207 28.759 1.00 67.88 99 LYS A CA 1
ATOM 781 C C . LYS A 1 99 ? -8.180 6.826 28.798 1.00 67.88 99 LYS A C 1
ATOM 783 O O . LYS A 1 99 ? -8.958 6.683 27.853 1.00 67.88 99 LYS A O 1
ATOM 788 N N . ALA A 1 100 ? -8.480 7.547 29.877 1.00 63.34 100 ALA A N 1
ATOM 789 C CA . ALA A 1 100 ? -9.724 8.296 29.996 1.00 63.34 100 ALA A CA 1
ATOM 790 C C . ALA A 1 100 ? -9.789 9.416 28.928 1.00 63.34 100 ALA A C 1
ATOM 792 O O . ALA A 1 100 ? -8.776 10.073 28.671 1.00 63.34 100 ALA A O 1
ATOM 793 N N . PRO A 1 101 ? -10.959 9.687 28.313 1.00 60.66 101 PRO A N 1
ATOM 794 C CA . PRO A 1 101 ? -11.103 10.697 27.255 1.00 60.66 101 PRO A CA 1
ATOM 795 C C . PRO A 1 101 ? -10.671 12.120 27.650 1.00 60.66 101 PRO A C 1
ATOM 797 O O . PRO A 1 101 ? -10.364 12.935 26.776 1.00 60.66 101 PRO A O 1
ATOM 800 N N . SER A 1 102 ? -10.663 12.412 28.953 1.00 61.97 102 SER A N 1
ATOM 801 C CA . SER A 1 102 ? -10.251 13.677 29.569 1.00 61.97 102 SER A CA 1
ATOM 802 C C . SER A 1 102 ? -8.734 13.897 29.593 1.00 61.97 102 SER A C 1
ATOM 804 O O . SER A 1 102 ? -8.306 15.039 29.704 1.00 61.97 102 SER A O 1
ATOM 806 N N . GLU A 1 103 ? -7.922 12.847 29.436 1.00 65.12 103 GLU A N 1
ATOM 807 C CA . GLU A 1 103 ? -6.450 12.930 29.448 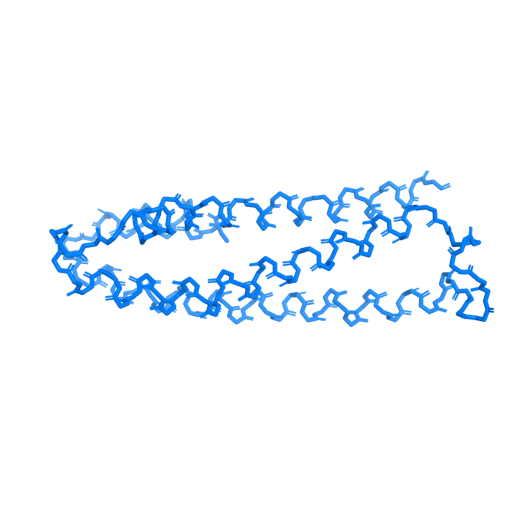1.00 65.12 103 GLU A CA 1
ATOM 808 C C . GLU A 1 103 ? -5.829 12.998 28.041 1.00 65.12 103 GLU A C 1
ATOM 810 O O . GLU A 1 103 ? -4.608 13.063 27.897 1.00 65.12 103 GLU A O 1
ATOM 815 N N . LEU A 1 104 ? -6.654 12.955 26.988 1.00 65.00 104 LEU A N 1
ATOM 816 C CA . LEU A 1 104 ? -6.187 12.910 25.602 1.00 65.00 104 LEU A CA 1
ATOM 817 C C . LEU A 1 104 ? -5.813 14.304 25.080 1.00 65.00 104 LEU A C 1
ATOM 819 O O . LEU A 1 104 ? -6.667 15.188 24.951 1.00 65.00 104 LEU A O 1
ATOM 823 N N . SER A 1 105 ? -4.552 14.459 24.676 1.00 75.31 105 SER A N 1
ATOM 824 C CA . SER A 1 105 ? -4.024 15.657 24.016 1.00 75.31 105 SER A CA 1
ATOM 825 C C . SER A 1 105 ? -4.678 15.896 22.644 1.00 75.31 105 SER A C 1
ATOM 827 O O . SER A 1 105 ? -5.144 14.968 21.973 1.00 75.31 105 SER A O 1
ATOM 829 N N . ALA A 1 106 ? -4.680 17.150 22.171 1.00 70.94 106 ALA A N 1
ATOM 830 C CA . ALA A 1 106 ? -5.198 17.521 20.850 1.00 70.94 106 ALA A CA 1
ATOM 831 C C . ALA A 1 106 ? -4.549 16.705 19.713 1.00 70.94 106 ALA A C 1
ATOM 833 O O . ALA A 1 106 ? -5.242 16.270 18.791 1.00 70.94 106 ALA A O 1
ATOM 834 N N . GLY A 1 107 ? -3.246 16.416 19.820 1.00 65.31 107 GLY A N 1
ATOM 835 C CA . GLY A 1 107 ? -2.524 15.575 18.861 1.00 65.31 107 GLY A CA 1
ATOM 836 C C . GLY A 1 107 ? -2.976 14.110 18.872 1.00 65.31 107 GLY A C 1
ATOM 837 O O . GLY A 1 107 ? -3.041 13.477 17.822 1.00 65.31 107 GLY A O 1
ATOM 838 N N . GLU A 1 108 ? -3.364 13.578 20.032 1.00 68.00 108 GLU A N 1
ATOM 839 C CA . GLU A 1 108 ? -3.839 12.197 20.196 1.00 68.00 108 GLU A CA 1
ATOM 840 C C . GLU A 1 108 ? -5.267 12.023 19.659 1.00 68.00 108 GLU A C 1
ATOM 842 O O . GLU A 1 108 ? -5.572 11.021 19.006 1.00 68.00 108 GLU A O 1
ATOM 847 N N . LYS A 1 109 ? -6.119 13.043 19.830 1.00 69.31 109 LYS A N 1
ATOM 848 C CA . LYS A 1 109 ? -7.444 13.110 19.188 1.00 69.31 109 LYS A CA 1
ATOM 849 C C . LYS A 1 109 ? -7.332 13.162 17.662 1.00 69.31 109 LYS A C 1
ATOM 851 O O . LYS A 1 109 ? -8.075 12.469 16.967 1.00 69.31 109 LYS A O 1
ATOM 856 N N . LEU A 1 110 ? -6.378 13.933 17.135 1.00 70.94 110 LEU A N 1
ATOM 857 C CA . LEU A 1 110 ? -6.090 13.999 15.697 1.00 70.94 110 LEU A CA 1
ATOM 858 C C . LEU A 1 110 ? -5.624 12.638 15.156 1.00 70.94 110 LEU A C 1
ATOM 860 O O . LEU A 1 110 ? -6.115 12.175 14.128 1.00 70.94 110 LEU A O 1
ATOM 864 N N . LEU A 1 111 ? -4.758 11.949 15.901 1.00 67.62 111 LEU A N 1
ATOM 865 C CA . LEU A 1 111 ? -4.267 10.599 15.608 1.00 67.62 111 LEU A CA 1
ATOM 866 C C . LEU A 1 111 ? -5.407 9.569 15.497 1.00 67.62 111 LEU A C 1
ATOM 868 O O . LEU A 1 111 ? -5.440 8.775 14.555 1.00 67.62 111 LEU A O 1
ATOM 872 N N . LEU A 1 112 ? -6.371 9.615 16.424 1.00 68.50 112 LEU A N 1
ATOM 873 C CA . LEU A 1 112 ? -7.562 8.757 16.400 1.00 68.50 112 LEU A CA 1
ATOM 874 C C . LEU A 1 112 ? -8.465 9.055 15.195 1.00 68.50 112 LEU A C 1
ATOM 876 O O . LEU A 1 112 ? -9.011 8.129 14.594 1.00 68.50 112 LEU A O 1
ATOM 880 N N . ARG A 1 113 ? -8.584 10.328 14.803 1.00 73.00 113 ARG A N 1
ATOM 881 C CA . ARG A 1 113 ? -9.395 10.759 13.652 1.00 73.00 113 ARG A CA 1
ATOM 882 C C . ARG A 1 113 ? -8.748 10.402 12.309 1.00 73.00 113 ARG A C 1
ATOM 884 O O . ARG A 1 113 ? -9.452 10.060 11.363 1.00 73.00 113 ARG A O 1
ATOM 891 N N . LEU A 1 114 ? -7.416 10.434 12.238 1.00 70.62 114 LEU A N 1
ATOM 892 C CA . LEU A 1 114 ? -6.634 10.080 11.047 1.00 70.62 114 LEU A CA 1
ATOM 893 C C . LEU A 1 114 ? -6.458 8.567 10.861 1.00 70.62 114 LEU A C 1
ATOM 895 O O . LEU A 1 114 ? -6.231 8.116 9.740 1.00 70.62 114 LEU A O 1
ATOM 899 N N . SER A 1 115 ? -6.596 7.768 11.923 1.00 69.19 115 SER A N 1
ATOM 900 C CA . SER A 1 115 ? -6.479 6.304 11.863 1.00 69.19 115 SER A CA 1
ATOM 901 C C . SER A 1 115 ? -7.338 5.651 10.759 1.00 69.19 115 SER A C 1
ATOM 903 O O . SER A 1 115 ? -6.771 4.913 9.950 1.00 69.19 115 SER A O 1
ATOM 905 N N . PRO A 1 116 ? -8.651 5.933 10.627 1.00 71.06 116 PRO A N 1
ATOM 906 C CA .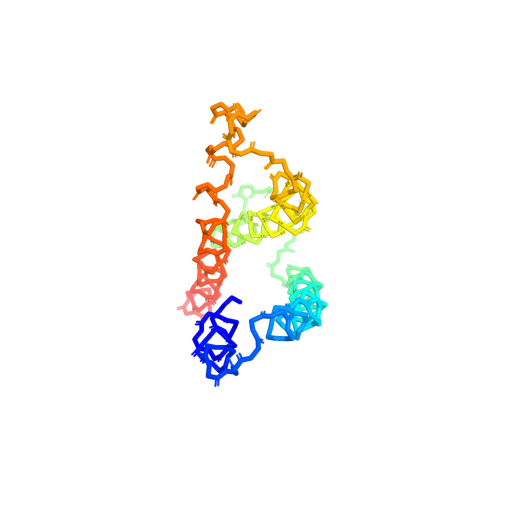 PRO A 1 116 ? -9.449 5.394 9.522 1.00 71.06 116 PRO A CA 1
ATOM 907 C C . PRO A 1 116 ? -9.086 5.991 8.151 1.00 71.06 116 PRO A C 1
ATOM 909 O O . PRO A 1 116 ? -9.274 5.327 7.131 1.00 71.06 116 PRO A O 1
ATOM 912 N N . LEU A 1 117 ? -8.546 7.215 8.103 1.00 75.44 117 LEU A N 1
ATOM 913 C CA . LEU A 1 117 ? -8.123 7.861 6.856 1.00 75.44 117 LEU A CA 1
ATOM 914 C C . LEU A 1 117 ? -6.915 7.141 6.237 1.00 75.44 117 LEU A C 1
ATOM 916 O O . LEU A 1 117 ? -6.885 6.911 5.033 1.00 75.44 117 LEU A O 1
ATOM 920 N N . LEU A 1 118 ? -5.960 6.711 7.062 1.00 71.19 118 LEU A N 1
ATOM 921 C CA . LEU A 1 118 ? -4.774 5.957 6.634 1.00 71.19 118 LEU A CA 1
ATOM 922 C C . LEU A 1 118 ? -5.136 4.610 5.987 1.00 71.19 118 LEU A C 1
ATOM 924 O O . LEU A 1 118 ? -4.564 4.230 4.963 1.00 71.19 118 LEU A O 1
ATOM 928 N N . GLY A 1 119 ? -6.139 3.913 6.530 1.00 71.69 119 GLY A N 1
ATOM 929 C CA . GLY A 1 119 ? -6.675 2.691 5.923 1.00 71.69 119 GLY A CA 1
ATOM 930 C C . GLY A 1 119 ? -7.320 2.927 4.549 1.00 71.69 119 GLY A C 1
ATOM 931 O O . GLY A 1 119 ? -7.242 2.071 3.672 1.00 71.69 119 GLY A O 1
ATOM 932 N N . ARG A 1 120 ? -7.927 4.098 4.324 1.00 80.75 120 ARG A N 1
ATOM 933 C CA . ARG A 1 120 ? -8.451 4.489 3.001 1.00 80.75 120 ARG A CA 1
ATOM 934 C C . ARG A 1 120 ? -7.336 4.912 2.050 1.00 80.75 120 ARG A C 1
ATOM 936 O O . ARG A 1 120 ? -7.382 4.580 0.872 1.00 80.75 120 ARG A O 1
ATOM 943 N N . LEU A 1 121 ? -6.319 5.596 2.563 1.00 82.94 121 LEU A N 1
ATOM 944 C CA . LEU A 1 121 ? -5.192 6.077 1.773 1.00 82.94 121 LEU A CA 1
ATOM 945 C C . LEU A 1 121 ? -4.347 4.920 1.224 1.00 82.94 121 LEU A C 1
ATOM 947 O O . LEU A 1 121 ? -3.986 4.937 0.054 1.00 82.94 121 LEU A O 1
ATOM 951 N N . THR A 1 122 ? -4.115 3.868 2.016 1.00 80.94 122 THR A N 1
ATOM 952 C CA . THR A 1 122 ? -3.480 2.625 1.523 1.00 80.94 122 THR A CA 1
ATOM 953 C C . THR A 1 122 ? -4.274 1.962 0.398 1.00 80.94 122 THR A C 1
ATOM 955 O O . THR A 1 122 ? -3.683 1.495 -0.572 1.00 80.94 122 THR A O 1
ATOM 958 N N . LEU A 1 123 ? -5.608 1.959 0.480 1.00 83.44 123 LEU A N 1
ATOM 959 C CA . LEU A 1 123 ? -6.461 1.449 -0.594 1.00 83.44 123 LEU A CA 1
ATOM 960 C C . LEU A 1 123 ? -6.347 2.297 -1.868 1.00 83.44 123 LEU A C 1
ATOM 962 O O . LEU A 1 123 ? -6.173 1.740 -2.949 1.00 83.44 123 LEU A O 1
ATOM 966 N N . LEU A 1 124 ? -6.399 3.625 -1.739 1.00 86.81 124 LEU A N 1
ATOM 967 C CA . LEU A 1 124 ? -6.230 4.544 -2.870 1.00 86.81 124 LEU A CA 1
ATOM 968 C C . LEU A 1 124 ? -4.856 4.387 -3.530 1.00 86.81 124 LEU A C 1
ATOM 970 O O . LEU A 1 124 ? -4.772 4.308 -4.752 1.00 86.81 124 LEU A O 1
ATOM 974 N N . LEU A 1 125 ? -3.791 4.273 -2.734 1.00 87.00 125 LEU A N 1
ATOM 975 C CA . LEU A 1 125 ? -2.441 4.033 -3.242 1.00 87.00 125 LEU A CA 1
ATOM 976 C C . LEU A 1 125 ? -2.337 2.685 -3.964 1.00 87.00 125 LEU A C 1
ATOM 978 O O . LEU A 1 125 ? -1.774 2.626 -5.052 1.00 87.00 125 LEU A O 1
ATOM 982 N N . GLY A 1 126 ? -2.922 1.618 -3.411 1.00 85.69 126 GLY A N 1
ATOM 983 C CA . GLY A 1 126 ? -2.960 0.307 -4.066 1.00 85.69 126 GLY A CA 1
ATOM 984 C C . GLY A 1 126 ? -3.689 0.334 -5.414 1.00 85.69 126 GLY A C 1
ATOM 985 O O . GLY A 1 126 ? -3.194 -0.224 -6.393 1.00 85.69 126 GLY A O 1
ATOM 986 N N . LEU A 1 127 ? -4.824 1.038 -5.494 1.00 88.62 127 LEU A N 1
ATOM 987 C CA . LEU A 1 127 ? -5.537 1.264 -6.757 1.00 88.62 127 LEU A CA 1
ATOM 988 C C . LEU A 1 127 ? -4.696 2.072 -7.751 1.00 88.62 127 LEU A C 1
ATOM 990 O O . LEU A 1 127 ? -4.657 1.724 -8.927 1.00 88.62 127 LEU A O 1
ATOM 994 N N . GLY A 1 128 ? -3.982 3.096 -7.280 1.00 88.56 128 GLY A N 1
ATOM 995 C CA . GLY A 1 128 ? -3.039 3.859 -8.096 1.00 88.56 128 GLY A CA 1
ATOM 996 C C . GLY A 1 128 ? -1.943 2.976 -8.697 1.00 88.56 128 GLY A C 1
ATOM 997 O O . GLY A 1 128 ? -1.710 3.033 -9.900 1.00 88.56 128 GLY A O 1
ATOM 998 N N . VAL A 1 129 ? -1.326 2.098 -7.894 1.00 87.94 129 VAL A N 1
ATOM 999 C CA . VAL A 1 129 ? -0.304 1.144 -8.371 1.00 87.94 129 VAL A CA 1
ATOM 1000 C C . VAL A 1 129 ? -0.860 0.225 -9.464 1.00 87.94 129 VAL A C 1
ATOM 1002 O O . VAL A 1 129 ? -0.192 0.008 -10.477 1.00 87.94 129 VAL A O 1
ATOM 1005 N N . LEU A 1 130 ? -2.076 -0.304 -9.281 1.00 87.19 130 LEU A N 1
ATOM 1006 C CA . LEU A 1 130 ? -2.741 -1.151 -10.277 1.00 87.19 130 LEU A CA 1
ATOM 1007 C C . LEU A 1 130 ? -3.046 -0.383 -11.565 1.00 87.19 130 LEU A C 1
ATOM 1009 O O . LEU A 1 130 ? -2.767 -0.874 -12.655 1.00 87.19 130 LEU A O 1
ATOM 1013 N N . LEU A 1 131 ? -3.575 0.834 -11.449 1.00 88.12 131 LEU A N 1
ATOM 1014 C CA . LEU A 1 131 ? -3.915 1.671 -12.594 1.00 88.12 131 LEU A CA 1
ATOM 1015 C C . LEU A 1 131 ? -2.664 2.056 -13.396 1.00 88.12 131 LEU A C 1
ATOM 1017 O O . LEU A 1 131 ? -2.659 1.921 -14.617 1.00 88.12 131 LEU A O 1
ATOM 1021 N N . SER A 1 132 ? -1.571 2.426 -12.722 1.00 84.94 132 SER A N 1
ATOM 1022 C CA . SER A 1 132 ? -0.278 2.650 -13.377 1.00 84.94 132 SER A CA 1
ATOM 1023 C C . SER A 1 132 ? 0.240 1.396 -14.082 1.00 84.94 132 SER A C 1
ATOM 1025 O O . SER A 1 132 ? 0.799 1.505 -15.169 1.00 84.94 132 SER A O 1
ATOM 1027 N N . ALA A 1 133 ? 0.038 0.204 -13.509 1.00 83.50 133 ALA A N 1
ATOM 1028 C CA . ALA A 1 133 ? 0.420 -1.045 -14.164 1.00 83.50 133 ALA A CA 1
ATOM 1029 C C . ALA A 1 133 ? -0.393 -1.306 -15.443 1.00 83.50 133 ALA A C 1
ATOM 1031 O O . ALA A 1 133 ? 0.185 -1.707 -16.448 1.00 83.50 133 ALA A O 1
ATOM 1032 N N . VAL A 1 134 ? -1.703 -1.037 -15.434 1.00 87.31 134 VAL A N 1
ATOM 1033 C CA . VAL A 1 134 ? -2.558 -1.179 -16.626 1.00 87.31 134 VAL A CA 1
ATOM 1034 C C . VAL A 1 134 ? -2.152 -0.194 -17.720 1.00 87.31 134 VAL A C 1
ATOM 1036 O O . VAL A 1 134 ? -2.073 -0.586 -18.881 1.00 87.31 134 VAL A O 1
ATOM 1039 N N . ILE A 1 135 ? -1.876 1.063 -17.362 1.00 86.38 135 ILE A N 1
ATOM 1040 C CA . ILE A 1 135 ? -1.414 2.077 -18.320 1.00 86.38 135 ILE A CA 1
ATOM 1041 C C . ILE A 1 135 ? -0.094 1.638 -18.956 1.00 86.38 135 ILE A C 1
ATOM 1043 O O . ILE A 1 135 ? 0.025 1.681 -20.172 1.00 86.38 135 ILE A O 1
ATOM 1047 N N . MET A 1 136 ? 0.850 1.145 -18.151 1.00 81.31 136 MET A N 1
ATOM 1048 C CA . MET A 1 136 ? 2.164 0.697 -18.619 1.00 81.31 136 MET A CA 1
ATOM 1049 C C . MET A 1 136 ? 2.101 -0.490 -19.596 1.00 81.31 136 MET A C 1
ATOM 1051 O O . MET A 1 136 ? 2.980 -0.623 -20.432 1.00 81.31 136 MET A O 1
ATOM 1055 N N . VAL A 1 137 ? 1.088 -1.359 -19.504 1.00 82.31 137 VAL A N 1
ATOM 1056 C CA . VAL A 1 137 ? 0.885 -2.461 -20.471 1.00 82.31 137 VAL A CA 1
ATOM 1057 C C . VAL A 1 137 ? 0.267 -1.964 -21.786 1.00 82.31 137 VAL A C 1
ATOM 1059 O O . VAL A 1 137 ? 0.374 -2.636 -22.806 1.00 82.31 137 VAL A O 1
ATOM 1062 N N . ARG A 1 138 ? -0.416 -0.813 -21.766 1.00 77.19 138 ARG A N 1
ATOM 1063 C CA . ARG A 1 138 ? -1.130 -0.246 -22.923 1.00 77.19 138 ARG A CA 1
ATOM 1064 C C . ARG A 1 138 ? -0.344 0.835 -23.672 1.00 77.19 138 ARG A C 1
ATOM 1066 O O . ARG A 1 138 ? -0.809 1.261 -24.725 1.00 77.19 138 ARG A O 1
ATOM 1073 N N . SER A 1 139 ? 0.765 1.304 -23.107 1.00 63.75 139 SER A N 1
ATOM 1074 C CA . SER A 1 139 ? 1.703 2.266 -23.701 1.00 63.75 139 SER A CA 1
ATOM 1075 C C . SER A 1 139 ? 2.850 1.550 -24.392 1.00 63.75 139 SER A C 1
ATOM 1077 O O . SER A 1 139 ? 3.188 1.954 -25.519 1.00 63.75 139 SER A O 1
#